Protein AF-C4RFD7-F1 (afdb_monomer_lite)

Foldseek 3Di:
DDDDFDDDPPDPDTDDQDPVCVVPDDPVRVVLCVLCVQLVVLVVQLVVLVVVQVVQVVVVGDDPVSVVSNVVSVVSNVVSVVVSVQPCQPDPNPPDFDWDFPDAPPPQQRWTWTAGPVRRHIDTHDDVVSVDPVNVVVVD

Radius of gyration: 24.52 Å; chains: 1; bounding box: 53×54×54 Å

pLDDT: mean 78.67, std 15.56, range [47.47, 98.56]

Structure (mmCIF, N/CA/C/O backbone):
data_AF-C4RFD7-F1
#
_entry.id   AF-C4RFD7-F1
#
loop_
_atom_site.group_PDB
_atom_site.id
_atom_site.type_symbol
_atom_s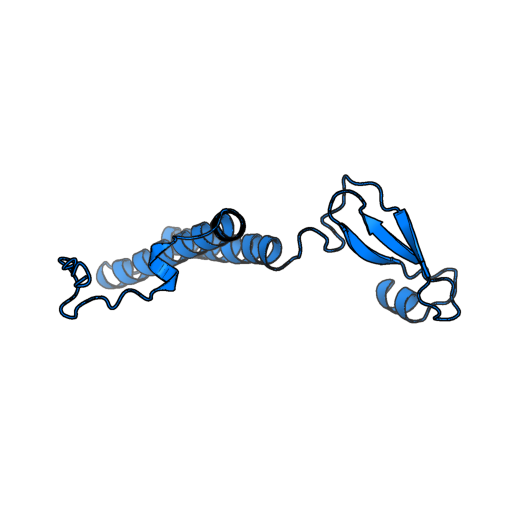ite.label_atom_id
_atom_site.label_alt_id
_atom_site.label_comp_id
_atom_site.label_asym_id
_atom_site.label_entity_id
_atom_site.label_seq_id
_atom_site.pdbx_PDB_ins_code
_atom_site.Cartn_x
_atom_site.Cartn_y
_atom_site.Cartn_z
_atom_site.occupancy
_atom_site.B_iso_or_equiv
_atom_site.auth_seq_id
_atom_site.auth_comp_id
_atom_site.auth_asym_id
_atom_site.auth_atom_id
_atom_site.pdbx_PDB_model_num
ATOM 1 N N . MET A 1 1 ? -18.596 -27.757 -27.609 1.00 48.12 1 MET A N 1
ATOM 2 C CA . MET A 1 1 ? -18.340 -28.533 -26.376 1.00 48.12 1 MET A CA 1
ATOM 3 C C . MET A 1 1 ? -18.847 -27.704 -25.208 1.00 48.12 1 MET A C 1
ATOM 5 O O . MET A 1 1 ? -18.524 -26.520 -25.210 1.00 48.12 1 MET A O 1
ATOM 9 N N . PRO A 1 2 ? -19.699 -28.224 -24.307 1.00 48.81 2 PRO A N 1
ATOM 10 C CA . PRO A 1 2 ? -20.238 -27.401 -23.228 1.00 48.81 2 PRO A CA 1
ATOM 11 C C . PRO A 1 2 ? -19.126 -27.050 -22.230 1.00 48.81 2 PRO A C 1
ATOM 13 O O . PRO A 1 2 ? -18.247 -27.870 -21.966 1.00 48.81 2 PRO A O 1
ATOM 16 N N . ALA A 1 3 ? -19.151 -25.813 -21.731 1.00 53.44 3 ALA A N 1
ATOM 17 C CA . ALA A 1 3 ? -18.212 -25.311 -20.735 1.00 53.44 3 ALA A CA 1
ATOM 18 C C . ALA A 1 3 ? -18.374 -26.092 -19.422 1.00 53.44 3 ALA A C 1
ATOM 20 O O . ALA A 1 3 ? -19.495 -26.313 -18.961 1.00 53.44 3 ALA A O 1
ATOM 21 N N . ALA A 1 4 ? -17.261 -26.530 -18.835 1.00 57.41 4 ALA A N 1
ATOM 22 C CA . ALA A 1 4 ? -17.267 -27.184 -17.535 1.00 57.41 4 ALA A CA 1
ATOM 23 C C . ALA A 1 4 ? -17.638 -26.152 -16.458 1.00 57.41 4 ALA A C 1
ATOM 25 O O . ALA A 1 4 ? -16.867 -25.240 -16.176 1.00 57.41 4 ALA A O 1
ATOM 26 N N . VAL A 1 5 ? -18.833 -26.280 -15.881 1.00 58.41 5 VAL A N 1
ATOM 27 C CA . VAL A 1 5 ? -19.290 -25.447 -14.762 1.00 58.41 5 VAL A CA 1
ATOM 28 C C . VAL A 1 5 ? -18.744 -26.051 -13.471 1.00 58.41 5 VAL A C 1
ATOM 30 O O . VAL A 1 5 ? -19.236 -27.078 -13.008 1.00 58.41 5 VAL A O 1
ATOM 33 N N . THR A 1 6 ? -17.720 -25.435 -12.883 1.00 58.38 6 THR A N 1
ATOM 34 C CA . THR A 1 6 ? -17.243 -25.796 -11.541 1.00 58.38 6 THR A CA 1
ATOM 35 C C . THR A 1 6 ? -17.952 -24.928 -10.506 1.00 58.38 6 THR A C 1
ATOM 37 O O . THR A 1 6 ? -17.758 -23.714 -10.466 1.00 58.38 6 THR A O 1
ATOM 40 N N . LEU A 1 7 ? -18.786 -25.541 -9.668 1.00 56.69 7 LEU A N 1
ATOM 41 C CA . LEU A 1 7 ? -19.436 -24.858 -8.550 1.00 56.69 7 LEU A CA 1
ATOM 42 C C . LEU A 1 7 ? -18.415 -24.624 -7.428 1.00 56.69 7 LEU A C 1
ATOM 44 O O . LEU A 1 7 ? -17.901 -25.577 -6.846 1.00 56.69 7 LEU A O 1
ATOM 48 N N . SER A 1 8 ? -18.133 -23.357 -7.119 1.00 62.72 8 SER A N 1
ATOM 49 C CA . SER A 1 8 ? -17.415 -22.983 -5.897 1.00 62.72 8 SER A CA 1
ATOM 50 C C . SER A 1 8 ? -18.358 -23.120 -4.694 1.00 62.72 8 SER A C 1
ATOM 52 O O . SER A 1 8 ? -19.464 -22.579 -4.748 1.00 62.72 8 SER A O 1
ATOM 54 N N . PRO A 1 9 ? -17.949 -23.769 -3.587 1.00 71.56 9 PRO A N 1
ATOM 55 C CA . PRO A 1 9 ? -18.796 -23.934 -2.401 1.00 71.56 9 PRO A CA 1
ATOM 56 C C . PRO A 1 9 ? -19.162 -22.609 -1.707 1.00 71.56 9 PRO A C 1
ATOM 58 O O . PRO A 1 9 ? -20.046 -22.597 -0.854 1.00 71.56 9 PRO A O 1
ATOM 61 N N . TYR A 1 10 ? -18.522 -21.493 -2.080 1.00 76.81 10 TYR A N 1
ATOM 62 C CA . TYR A 1 10 ? -18.717 -20.177 -1.461 1.00 76.81 10 TYR A CA 1
ATOM 63 C C . TYR A 1 10 ? -19.435 -19.149 -2.350 1.00 76.81 10 TYR A C 1
ATOM 65 O O . TYR A 1 10 ? -19.684 -18.034 -1.895 1.00 76.81 10 TYR A O 1
ATOM 73 N N . ARG A 1 11 ? -19.795 -19.482 -3.601 1.00 64.94 11 ARG A N 1
ATOM 74 C CA . ARG A 1 11 ? -20.464 -18.540 -4.521 1.00 64.94 11 ARG A CA 1
ATOM 75 C C . ARG A 1 11 ? -21.792 -19.112 -5.024 1.00 64.94 11 ARG A C 1
ATOM 77 O O . ARG A 1 11 ? -21.841 -20.233 -5.512 1.00 64.94 11 ARG A O 1
ATOM 84 N N . LYS A 1 12 ? -22.869 -18.321 -4.911 1.00 68.50 12 LYS A N 1
ATOM 85 C CA . LYS A 1 12 ? -24.226 -18.699 -5.362 1.00 68.50 12 LYS A CA 1
ATOM 86 C C . LYS A 1 12 ? -24.419 -18.595 -6.878 1.00 68.50 12 LYS A C 1
ATOM 88 O O . LYS A 1 12 ? -25.327 -19.219 -7.415 1.00 68.50 12 LYS A O 1
ATOM 93 N N . GLU A 1 13 ? -23.574 -17.822 -7.549 1.00 75.69 13 GLU A N 1
ATOM 94 C CA . GLU A 1 13 ? -23.627 -17.585 -8.992 1.00 75.69 13 GLU A CA 1
ATOM 95 C C . GLU A 1 13 ? -22.516 -18.364 -9.724 1.00 75.69 13 GLU A C 1
ATOM 97 O O . GLU A 1 13 ? -21.390 -18.438 -9.213 1.00 75.69 13 GLU A O 1
ATOM 102 N N . PRO A 1 14 ? -22.804 -18.945 -10.908 1.00 66.00 14 PRO A N 1
ATOM 103 C CA . PRO A 1 14 ? -21.804 -19.609 -11.740 1.00 66.00 14 PRO A CA 1
ATOM 104 C C . PRO A 1 14 ? -20.670 -18.656 -12.135 1.00 66.00 14 PRO A C 1
ATOM 106 O O . PRO A 1 14 ? -20.902 -17.480 -12.400 1.00 66.00 14 PRO A O 1
ATOM 109 N N . ILE A 1 15 ? -19.441 -19.169 -12.204 1.00 71.19 15 ILE A N 1
ATOM 110 C CA . ILE A 1 15 ? -18.295 -18.402 -12.704 1.00 71.19 15 ILE A CA 1
ATOM 111 C C . ILE A 1 15 ? -18.274 -18.534 -14.228 1.00 71.19 15 ILE A C 1
ATOM 113 O O . ILE A 1 15 ? -18.043 -19.625 -14.753 1.00 71.19 15 ILE A O 1
ATOM 117 N N . GLU A 1 16 ? -18.529 -17.43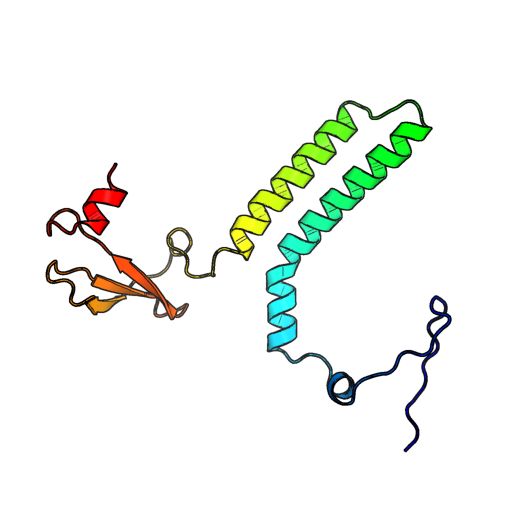6 -14.937 1.00 68.81 16 GLU A N 1
ATOM 118 C CA . GLU A 1 16 ? -18.274 -17.354 -16.375 1.00 68.81 16 GLU A CA 1
ATOM 119 C C . GLU A 1 16 ? -16.763 -17.231 -16.600 1.00 68.81 16 GLU A C 1
ATOM 121 O O . GLU A 1 16 ? -16.147 -16.247 -16.202 1.00 68.81 16 GLU A O 1
ATOM 126 N N . VAL A 1 17 ? -16.161 -18.263 -17.193 1.00 65.38 17 VAL A N 1
ATOM 127 C CA . VAL A 1 17 ? -14.732 -18.304 -17.529 1.00 65.38 17 VAL A CA 1
ATOM 128 C C . VAL A 1 17 ? -14.564 -17.794 -18.962 1.00 65.38 17 VAL A C 1
ATOM 130 O O . VAL A 1 17 ? -15.102 -18.391 -19.904 1.00 65.38 17 VAL A O 1
ATOM 133 N N . SER A 1 18 ? -13.839 -16.687 -19.129 1.00 67.62 18 SER A N 1
ATOM 134 C CA . SER A 1 18 ? -13.529 -16.086 -20.428 1.00 67.62 18 SER A CA 1
ATOM 135 C C . SER A 1 18 ? -12.724 -17.071 -21.295 1.00 67.62 18 SER A C 1
ATOM 137 O O . SER A 1 18 ? -11.988 -17.908 -20.770 1.00 67.62 18 SER A O 1
ATOM 139 N N . PRO A 1 19 ? -12.820 -17.031 -22.639 1.00 63.88 19 PRO A N 1
ATOM 140 C CA . PRO A 1 19 ? -11.989 -17.866 -23.511 1.00 63.88 19 PRO A CA 1
ATOM 141 C C . PRO A 1 19 ? -10.480 -17.698 -23.275 1.00 63.88 19 PRO A C 1
ATOM 143 O O . PRO A 1 19 ? -9.731 -18.644 -23.520 1.00 63.88 19 PRO A O 1
ATOM 146 N N . ASP A 1 20 ? -10.063 -16.525 -22.792 1.00 63.16 20 ASP A N 1
ATOM 147 C CA . ASP A 1 20 ? -8.673 -16.188 -22.469 1.00 63.16 20 ASP A CA 1
ATOM 148 C C . ASP A 1 20 ? -8.176 -16.924 -21.207 1.00 63.16 20 ASP A C 1
ATOM 150 O O . ASP A 1 20 ? -7.088 -17.496 -21.198 1.00 63.16 20 ASP A O 1
ATOM 154 N N . ASP A 1 21 ? -9.048 -17.091 -20.204 1.00 65.06 21 ASP A N 1
ATOM 155 C CA . ASP A 1 21 ? -8.753 -17.798 -18.946 1.00 65.06 21 ASP A CA 1
ATOM 156 C C . ASP A 1 21 ? -8.383 -19.281 -19.152 1.00 65.06 21 ASP A C 1
ATOM 158 O O . ASP A 1 21 ? -7.793 -19.917 -18.278 1.00 65.06 21 ASP A O 1
ATOM 162 N N . ARG A 1 22 ? -8.716 -19.866 -20.314 1.00 67.44 22 ARG A N 1
ATOM 163 C CA . ARG A 1 22 ? -8.408 -21.273 -20.632 1.00 67.44 22 ARG A CA 1
ATOM 164 C C . ARG A 1 22 ? -6.921 -21.533 -20.859 1.00 67.44 22 ARG A C 1
ATOM 166 O O . ARG A 1 22 ? -6.510 -22.687 -20.768 1.00 67.44 22 ARG A O 1
ATOM 173 N N . HIS A 1 23 ? -6.143 -20.503 -21.190 1.00 76.94 23 HIS A N 1
ATOM 174 C CA . HIS A 1 23 ? -4.702 -20.628 -21.429 1.00 76.94 23 HIS A CA 1
ATOM 175 C C . HIS A 1 23 ? -3.868 -20.409 -20.160 1.00 76.94 23 HIS A C 1
ATOM 177 O O . HIS A 1 23 ? -2.691 -20.763 -20.150 1.00 76.94 23 HIS A O 1
ATOM 183 N N . GLY A 1 24 ? -4.485 -19.915 -19.080 1.00 77.88 24 GLY A N 1
ATOM 184 C CA . GLY A 1 24 ? -3.788 -19.554 -17.850 1.00 77.88 24 GLY A CA 1
ATOM 185 C C . GLY A 1 24 ? -2.836 -18.360 -18.030 1.00 77.88 24 GLY A C 1
ATOM 186 O O . GLY A 1 24 ? -2.598 -17.910 -19.151 1.00 77.88 24 GLY A O 1
ATOM 187 N N . PRO A 1 25 ? -2.295 -17.822 -16.926 1.00 84.19 25 PRO A N 1
ATOM 188 C CA . PRO A 1 25 ? -1.336 -16.724 -16.984 1.00 84.19 25 PRO A CA 1
ATOM 189 C C . PRO A 1 25 ? -0.054 -17.144 -17.714 1.00 84.19 25 PRO A C 1
ATOM 191 O O . PRO A 1 25 ? 0.444 -18.262 -17.543 1.00 84.19 25 PRO A O 1
ATOM 194 N N . SER A 1 26 ? 0.508 -16.233 -18.509 1.00 83.94 26 SER A N 1
ATOM 195 C CA . SER A 1 26 ? 1.817 -16.432 -19.127 1.00 83.94 26 SER A CA 1
ATOM 196 C C . SER A 1 26 ? 2.940 -16.352 -18.085 1.00 83.94 26 SER A C 1
ATOM 198 O O . SER A 1 26 ? 2.759 -15.870 -16.967 1.00 83.94 26 SER A O 1
ATOM 200 N N . VAL A 1 27 ? 4.152 -16.773 -18.460 1.00 83.44 27 VAL A N 1
ATOM 201 C CA . VAL A 1 27 ? 5.343 -16.631 -17.599 1.00 83.44 27 VAL A CA 1
ATOM 202 C C . VAL A 1 27 ? 5.613 -15.163 -17.246 1.00 83.44 27 VAL A C 1
ATOM 204 O O . VAL A 1 27 ? 6.057 -14.875 -16.138 1.00 83.44 27 VAL A O 1
ATOM 207 N N . SER A 1 28 ? 5.324 -14.236 -18.164 1.00 78.50 28 SER A N 1
ATOM 208 C CA . SER A 1 28 ? 5.467 -12.800 -17.907 1.00 78.50 28 SER A CA 1
ATOM 209 C C . SER A 1 28 ? 4.447 -12.308 -16.883 1.00 78.50 28 SER A C 1
ATOM 211 O O . SER A 1 28 ? 4.796 -11.505 -16.024 1.00 78.50 28 SER A O 1
ATOM 213 N N . ASP A 1 29 ? 3.212 -12.806 -16.950 1.00 79.25 29 ASP A N 1
ATOM 214 C CA . ASP A 1 29 ? 2.155 -12.432 -16.005 1.00 79.25 29 ASP A CA 1
ATOM 215 C C . ASP A 1 29 ? 2.477 -12.956 -14.603 1.00 79.25 29 ASP A C 1
ATOM 217 O O . ASP A 1 29 ? 2.361 -12.231 -13.619 1.00 79.25 29 ASP A O 1
ATOM 221 N N . LEU A 1 30 ? 2.976 -14.193 -14.507 1.00 88.19 30 LEU A N 1
ATOM 222 C CA . LEU A 1 30 ? 3.439 -14.757 -13.238 1.00 88.19 30 LEU A CA 1
ATOM 223 C C . LEU A 1 30 ? 4.633 -13.977 -12.670 1.00 88.19 30 LEU A C 1
ATOM 225 O O . LEU A 1 30 ? 4.666 -13.697 -11.477 1.00 88.19 30 LEU A O 1
ATOM 229 N N . ALA A 1 31 ? 5.588 -13.575 -13.513 1.00 81.44 31 ALA A N 1
ATOM 230 C CA . ALA A 1 31 ? 6.721 -12.762 -13.080 1.00 81.44 31 ALA A CA 1
ATOM 231 C C . ALA A 1 31 ? 6.297 -11.367 -12.583 1.00 81.44 31 ALA A C 1
ATOM 233 O O . ALA A 1 31 ? 6.906 -10.847 -11.649 1.00 81.44 31 ALA A O 1
ATOM 234 N N . ALA A 1 32 ? 5.257 -10.772 -13.176 1.00 82.12 32 ALA A N 1
ATOM 235 C CA . ALA A 1 32 ? 4.691 -9.511 -12.700 1.00 82.12 32 ALA A CA 1
ATOM 236 C C . ALA A 1 32 ? 4.077 -9.664 -11.297 1.00 82.12 32 ALA A C 1
ATOM 238 O O . ALA A 1 32 ? 4.362 -8.855 -10.418 1.00 82.12 32 ALA A O 1
ATOM 239 N N . ILE A 1 33 ? 3.336 -10.750 -11.051 1.00 83.62 33 ILE A N 1
ATOM 240 C CA . ILE A 1 33 ? 2.772 -11.052 -9.725 1.00 83.62 33 ILE A CA 1
ATOM 241 C C . ILE A 1 33 ? 3.881 -11.243 -8.682 1.00 83.62 33 ILE A C 1
ATOM 243 O O . ILE A 1 33 ? 3.802 -10.690 -7.587 1.00 83.62 33 ILE A O 1
ATOM 247 N N . GLU A 1 34 ? 4.941 -11.985 -9.013 1.00 86.88 34 GLU A N 1
ATOM 248 C CA . GLU A 1 34 ? 6.083 -12.183 -8.107 1.00 86.88 34 GLU A CA 1
ATOM 249 C C . GLU A 1 34 ? 6.781 -10.859 -7.755 1.00 86.88 34 GLU A C 1
ATOM 251 O O . GLU A 1 34 ? 7.226 -10.667 -6.622 1.00 86.88 34 GLU A O 1
ATOM 256 N N . ALA A 1 35 ? 6.843 -9.912 -8.698 1.00 84.88 35 ALA A N 1
ATOM 257 C CA . ALA A 1 35 ? 7.392 -8.582 -8.445 1.00 84.88 35 ALA A CA 1
ATOM 258 C C . ALA A 1 35 ? 6.520 -7.748 -7.483 1.00 84.88 35 ALA A C 1
ATOM 260 O O . ALA A 1 35 ? 7.055 -6.956 -6.707 1.00 84.88 35 ALA A O 1
ATOM 261 N N . GLU A 1 36 ? 5.199 -7.939 -7.505 1.00 89.31 36 GLU A N 1
ATOM 262 C CA . GLU A 1 36 ? 4.232 -7.259 -6.628 1.00 89.31 36 GLU A CA 1
ATOM 263 C C . GLU A 1 36 ? 4.088 -7.930 -5.254 1.00 89.31 36 GLU A C 1
ATOM 265 O O . GLU A 1 36 ? 3.684 -7.287 -4.280 1.00 89.31 36 GLU A O 1
ATOM 270 N N . TRP A 1 37 ? 4.456 -9.210 -5.143 1.00 92.62 37 TRP A N 1
ATOM 271 C CA . TRP A 1 37 ? 4.256 -10.025 -3.944 1.00 92.62 37 TRP A CA 1
ATOM 272 C C . TRP A 1 37 ? 4.768 -9.396 -2.639 1.00 92.62 37 TRP A C 1
ATOM 274 O O . TRP A 1 37 ? 4.062 -9.469 -1.629 1.00 92.62 37 TRP A O 1
ATOM 284 N N . PRO A 1 38 ? 5.941 -8.730 -2.600 1.00 93.25 38 PRO A N 1
ATOM 285 C CA . PRO A 1 38 ? 6.391 -8.055 -1.387 1.00 93.25 38 PRO A CA 1
ATOM 286 C C . PRO A 1 38 ? 5.421 -6.970 -0.898 1.00 93.25 38 PRO A C 1
ATOM 288 O O . PRO A 1 38 ? 5.252 -6.811 0.315 1.00 93.25 38 PRO A O 1
ATOM 291 N N . LEU A 1 39 ? 4.806 -6.207 -1.811 1.00 94.12 39 LEU A N 1
ATOM 292 C CA . LEU A 1 39 ? 3.835 -5.170 -1.459 1.00 94.12 39 LEU A CA 1
ATOM 293 C C . LEU A 1 39 ? 2.543 -5.805 -0.951 1.00 94.12 39 LEU A C 1
ATOM 295 O O . LEU A 1 39 ? 2.101 -5.452 0.139 1.00 94.12 39 LEU A O 1
ATOM 299 N N . ILE A 1 40 ? 2.032 -6.808 -1.666 1.00 94.44 40 ILE A N 1
ATOM 300 C CA . ILE A 1 40 ? 0.844 -7.572 -1.266 1.00 94.44 40 ILE A CA 1
ATOM 301 C C . ILE A 1 40 ? 1.032 -8.153 0.143 1.00 94.44 40 ILE A C 1
ATOM 303 O O . ILE A 1 40 ? 0.165 -8.013 1.001 1.00 94.44 40 ILE A O 1
ATOM 307 N N . ALA A 1 41 ? 2.193 -8.748 0.433 1.00 96.25 41 ALA A N 1
ATOM 308 C CA . ALA A 1 41 ? 2.498 -9.281 1.759 1.00 96.25 41 ALA A CA 1
ATOM 309 C C . ALA A 1 41 ? 2.501 -8.193 2.851 1.00 96.25 41 ALA A C 1
ATOM 311 O O . ALA A 1 41 ? 2.022 -8.427 3.959 1.00 96.25 41 ALA A O 1
ATOM 312 N N . ALA A 1 42 ? 3.013 -6.993 2.553 1.00 97.56 42 ALA A N 1
ATOM 313 C CA . ALA A 1 42 ? 2.990 -5.873 3.493 1.00 97.56 42 ALA A CA 1
ATOM 314 C C . ALA A 1 42 ? 1.569 -5.326 3.729 1.00 97.56 42 ALA A C 1
ATOM 316 O O . ALA A 1 42 ? 1.263 -4.894 4.841 1.00 97.56 42 ALA A O 1
ATOM 317 N N . GLU A 1 43 ? 0.712 -5.345 2.709 1.00 97.69 43 GLU A N 1
ATOM 318 C CA . GLU A 1 43 ? -0.696 -4.944 2.807 1.00 97.69 43 GLU A CA 1
ATOM 319 C C . GLU A 1 43 ? -1.523 -5.961 3.602 1.00 97.69 43 GLU A C 1
ATOM 321 O O . GLU A 1 43 ? -2.338 -5.567 4.433 1.00 97.69 43 GLU A O 1
ATOM 326 N N . LEU A 1 44 ? -1.264 -7.262 3.432 1.00 98.25 44 LEU A N 1
ATOM 327 C CA . LEU A 1 44 ? -1.878 -8.311 4.254 1.00 98.25 44 LEU A CA 1
ATOM 328 C C . LEU A 1 44 ? -1.498 -8.165 5.735 1.00 98.25 44 LEU A C 1
ATOM 330 O O . LEU A 1 44 ? -2.366 -8.219 6.601 1.00 98.25 44 LEU A O 1
ATOM 334 N N . ASP A 1 45 ? -0.226 -7.885 6.023 1.00 98.06 45 ASP A N 1
ATOM 335 C CA . ASP A 1 45 ? 0.260 -7.562 7.371 1.00 98.06 45 ASP A CA 1
ATOM 336 C C . ASP A 1 45 ? -0.477 -6.362 8.003 1.00 98.06 45 ASP A C 1
ATOM 338 O O . ASP A 1 45 ? -0.668 -6.311 9.224 1.00 98.06 45 ASP A O 1
ATOM 342 N N . LEU A 1 46 ? -0.825 -5.356 7.191 1.00 98.56 46 LEU A N 1
ATOM 343 C CA . LEU A 1 46 ? -1.583 -4.185 7.631 1.00 98.56 46 LEU A CA 1
ATOM 344 C C . LEU A 1 46 ? -3.032 -4.564 7.926 1.00 98.56 46 LEU A C 1
ATOM 346 O O . LEU A 1 46 ? -3.513 -4.269 9.019 1.00 98.56 46 LEU A O 1
ATOM 350 N N . LEU A 1 47 ? -3.679 -5.275 7.004 1.00 98.50 47 LEU A N 1
ATOM 351 C CA . LEU A 1 47 ? -5.044 -5.758 7.174 1.00 98.50 47 LEU A CA 1
ATOM 352 C C . LEU A 1 47 ? -5.181 -6.633 8.432 1.00 98.50 47 LEU A C 1
ATOM 354 O O . LEU A 1 47 ? -6.112 -6.446 9.210 1.00 98.50 47 LEU A O 1
ATOM 358 N N . ASP A 1 48 ? -4.227 -7.527 8.702 1.00 98.38 48 ASP A N 1
ATOM 359 C CA . ASP A 1 48 ? -4.215 -8.345 9.923 1.00 98.38 48 ASP A CA 1
ATOM 360 C C . ASP A 1 48 ? -4.108 -7.492 11.201 1.00 98.38 48 ASP A C 1
ATOM 362 O O . ASP A 1 48 ? -4.738 -7.787 12.228 1.00 98.38 48 ASP A O 1
ATOM 366 N N . ALA A 1 49 ? -3.323 -6.410 11.161 1.00 98.19 49 ALA A N 1
ATOM 367 C CA . ALA A 1 49 ? -3.214 -5.474 12.275 1.00 98.19 49 ALA A CA 1
ATOM 368 C C . ALA A 1 49 ? -4.512 -4.672 12.478 1.00 98.19 49 ALA A C 1
ATOM 370 O O . ALA A 1 49 ? -4.928 -4.486 13.620 1.00 98.19 49 ALA A O 1
ATOM 371 N N . GLU A 1 50 ? -5.168 -4.241 11.400 1.00 97.94 50 GLU A N 1
ATOM 372 C CA . GLU A 1 50 ? -6.461 -3.546 11.440 1.00 97.94 50 GLU A CA 1
ATOM 373 C C . GLU A 1 50 ? -7.573 -4.449 11.980 1.00 97.94 50 GLU A C 1
ATOM 375 O O . GLU A 1 50 ? -8.295 -4.060 12.898 1.00 97.94 50 GLU A O 1
ATOM 380 N N . ILE A 1 51 ? -7.655 -5.690 11.494 1.00 97.44 51 ILE A N 1
ATOM 381 C CA . ILE A 1 51 ? -8.587 -6.702 12.003 1.00 97.44 51 ILE A CA 1
ATOM 382 C C . ILE A 1 51 ? -8.378 -6.900 13.509 1.00 97.44 51 ILE A C 1
ATOM 384 O O . ILE A 1 51 ? -9.344 -6.934 14.271 1.00 97.44 51 ILE A O 1
ATOM 388 N N . SER A 1 52 ? -7.123 -6.973 13.960 1.00 96.06 52 SER A N 1
ATOM 389 C CA . SER A 1 52 ? -6.803 -7.107 15.387 1.00 96.06 52 SER A CA 1
ATOM 390 C C . SER A 1 52 ? -7.312 -5.924 16.222 1.00 96.06 52 SER A C 1
ATOM 392 O O . SER A 1 52 ? -7.750 -6.133 17.353 1.00 96.06 52 SER A O 1
ATOM 394 N N . LEU A 1 53 ? -7.283 -4.697 15.687 1.00 96.69 53 LEU A N 1
ATOM 395 C CA . LEU A 1 53 ? -7.826 -3.517 16.370 1.00 96.69 53 LEU A CA 1
ATOM 396 C C . LEU A 1 53 ? -9.348 -3.586 16.492 1.00 96.69 53 LEU A C 1
ATOM 398 O O . LEU A 1 53 ? -9.859 -3.347 17.583 1.00 96.69 53 LEU A O 1
ATOM 402 N N . ILE A 1 54 ? -10.044 -3.983 15.423 1.00 96.25 54 ILE A N 1
ATOM 403 C CA . ILE A 1 54 ? -11.505 -4.163 15.428 1.00 96.25 54 ILE A CA 1
ATOM 404 C C . ILE A 1 54 ? -11.905 -5.201 16.482 1.00 96.25 54 ILE A C 1
ATOM 406 O O . ILE A 1 54 ? -12.784 -4.951 17.300 1.00 96.25 54 ILE A O 1
ATOM 410 N N . TYR A 1 55 ? -11.212 -6.344 16.538 1.00 95.44 55 TYR A N 1
ATOM 411 C CA . TYR A 1 55 ? -11.469 -7.332 17.588 1.00 95.44 55 TYR A CA 1
ATOM 412 C C . TYR A 1 55 ? -11.189 -6.777 18.986 1.00 95.44 55 TYR A C 1
ATOM 414 O O . TYR A 1 55 ? -11.933 -7.072 19.918 1.00 95.44 55 TYR A O 1
ATOM 422 N N . ALA A 1 56 ? -10.141 -5.971 19.159 1.00 94.75 56 ALA A N 1
ATOM 423 C CA . ALA A 1 56 ? -9.822 -5.392 20.457 1.00 94.75 56 ALA A CA 1
ATOM 424 C C . ALA A 1 56 ? -10.902 -4.415 20.950 1.00 94.75 56 ALA A C 1
ATOM 426 O O . ALA A 1 56 ? -11.135 -4.357 22.156 1.00 94.75 56 ALA A O 1
ATOM 427 N N . GLU A 1 57 ? -11.593 -3.692 20.063 1.00 91.69 57 GLU A N 1
ATOM 428 C CA . GLU A 1 57 ? -12.693 -2.786 20.435 1.00 91.69 57 GLU A CA 1
ATOM 429 C C . GLU A 1 57 ? -13.800 -3.508 21.214 1.00 91.69 57 GLU A C 1
ATOM 431 O O . GLU A 1 57 ? -14.215 -3.029 22.272 1.00 91.69 57 GLU A O 1
ATOM 436 N N . ASP A 1 58 ? -14.170 -4.716 20.786 1.00 92.44 58 ASP A N 1
ATOM 437 C CA . ASP A 1 58 ? -15.160 -5.556 21.473 1.00 92.44 58 ASP A CA 1
ATOM 438 C C . ASP A 1 58 ? -14.634 -6.187 22.784 1.00 92.44 58 ASP A C 1
ATOM 440 O O . ASP A 1 58 ? -15.403 -6.760 23.558 1.00 92.44 58 ASP A O 1
ATOM 444 N N . HIS A 1 59 ? -13.327 -6.088 23.063 1.00 93.06 59 HIS A N 1
ATOM 445 C CA . HIS A 1 59 ? -12.633 -6.816 24.140 1.00 93.06 59 HIS A CA 1
ATOM 446 C C . HIS A 1 59 ? -11.890 -5.900 25.130 1.00 93.06 59 HIS A C 1
ATOM 448 O O . HIS A 1 59 ? -10.922 -6.313 25.772 1.00 93.06 59 HIS A O 1
ATOM 454 N N . GLY A 1 60 ? -12.358 -4.660 25.300 1.00 93.94 60 GLY A N 1
ATOM 455 C CA . GLY A 1 60 ? -11.781 -3.699 26.254 1.00 93.94 60 GLY A CA 1
ATOM 456 C C . GLY A 1 60 ? -10.815 -2.686 25.634 1.00 93.94 60 GLY A C 1
ATOM 457 O O . GLY A 1 60 ? -10.184 -1.918 26.360 1.00 93.94 60 GLY A O 1
ATOM 458 N N . GLY A 1 61 ? -10.747 -2.649 24.306 1.00 95.50 61 GLY A N 1
ATOM 459 C CA . GLY A 1 61 ? -10.028 -1.668 23.509 1.00 95.50 61 GLY A CA 1
ATOM 460 C C . GLY A 1 61 ? -8.615 -2.100 23.088 1.00 95.50 61 GLY A C 1
ATOM 461 O O . GLY A 1 61 ? -8.012 -2.988 23.698 1.00 95.50 61 GLY A O 1
ATOM 462 N N . PRO A 1 62 ? -8.046 -1.445 22.057 1.00 97.19 62 PRO A N 1
ATOM 463 C CA . PRO A 1 62 ? -6.686 -1.701 21.593 1.00 97.19 62 PRO A CA 1
ATOM 464 C C . PRO A 1 62 ? -5.605 -1.509 22.660 1.00 97.19 62 PRO A C 1
ATOM 466 O O . PRO A 1 62 ? -5.515 -0.464 23.313 1.00 97.19 62 PRO A O 1
ATOM 469 N N . SER A 1 63 ? -4.699 -2.480 22.769 1.00 95.81 63 SER A N 1
ATOM 470 C CA . SER A 1 63 ? -3.541 -2.383 23.652 1.00 95.81 63 SER A CA 1
ATOM 471 C C . SER A 1 63 ? -2.422 -1.521 23.039 1.00 95.81 63 SER A C 1
ATOM 473 O O . SER A 1 63 ? -2.337 -1.337 21.819 1.00 95.81 63 SER A O 1
ATOM 475 N N . PRO A 1 64 ? -1.450 -1.048 23.844 1.00 97.25 64 PRO A N 1
ATOM 476 C CA . PRO A 1 64 ? -0.249 -0.394 23.321 1.00 97.25 64 PRO A CA 1
ATOM 477 C C . PRO A 1 64 ? 0.560 -1.252 22.335 1.00 97.25 64 PRO A C 1
ATOM 479 O O . PRO A 1 64 ? 1.317 -0.703 21.529 1.00 97.25 64 PRO A O 1
ATOM 482 N N . LEU A 1 65 ? 0.453 -2.584 22.409 1.00 96.50 65 LEU A N 1
ATOM 483 C CA . LEU A 1 65 ? 1.126 -3.489 21.481 1.00 96.50 65 LEU A CA 1
ATOM 484 C C . LEU A 1 65 ? 0.441 -3.489 20.110 1.00 96.50 65 LEU A C 1
ATOM 486 O O . LEU A 1 65 ? 1.150 -3.469 19.104 1.00 96.50 65 LEU A O 1
ATOM 490 N N . ASP A 1 66 ? -0.889 -3.431 20.068 1.00 97.00 66 ASP A N 1
ATOM 491 C CA . ASP A 1 66 ? -1.666 -3.404 18.822 1.00 97.00 66 ASP A CA 1
ATOM 492 C C . ASP A 1 66 ? -1.349 -2.142 18.023 1.00 97.00 66 ASP A C 1
ATOM 494 O O . ASP A 1 66 ? -0.965 -2.212 16.856 1.00 97.00 66 ASP A O 1
ATOM 498 N N . TRP A 1 67 ? -1.289 -0.993 18.698 1.00 97.50 67 TRP A N 1
ATOM 499 C CA . TRP A 1 67 ? -0.842 0.257 18.081 1.00 97.50 67 TRP A CA 1
ATOM 500 C C . TRP A 1 67 ? 0.593 0.202 17.542 1.00 97.50 67 TRP A C 1
ATOM 502 O O . TRP A 1 67 ? 0.924 0.856 16.552 1.00 97.50 67 TRP A O 1
ATOM 512 N N . ARG A 1 68 ? 1.491 -0.555 18.189 1.00 98.00 68 ARG A N 1
ATOM 513 C CA . ARG A 1 68 ? 2.858 -0.762 17.676 1.00 98.00 68 ARG A CA 1
ATOM 514 C C . ARG A 1 68 ? 2.881 -1.707 16.480 1.00 98.00 68 ARG A C 1
ATOM 516 O O . ARG A 1 68 ? 3.793 -1.583 15.666 1.00 98.00 68 ARG A O 1
ATOM 523 N N . ARG A 1 69 ? 1.962 -2.671 16.402 1.00 97.56 69 ARG A N 1
ATOM 524 C CA . ARG A 1 69 ? 1.827 -3.572 15.251 1.00 97.56 69 ARG A CA 1
ATOM 525 C C . ARG A 1 69 ? 1.313 -2.800 14.043 1.00 97.56 69 ARG A C 1
ATOM 527 O O . ARG A 1 69 ? 2.010 -2.820 13.032 1.00 97.56 69 ARG A O 1
ATOM 534 N N . LEU A 1 70 ? 0.243 -2.018 14.210 1.00 98.25 70 LEU A N 1
ATOM 535 C CA . LEU A 1 70 ? -0.316 -1.160 13.161 1.00 98.25 70 LEU A CA 1
ATOM 536 C C . LEU A 1 70 ? 0.756 -0.246 12.552 1.00 98.25 70 LEU A C 1
ATOM 538 O O . LEU A 1 70 ? 1.089 -0.382 11.381 1.00 98.25 70 LEU A O 1
ATOM 542 N N . ARG A 1 71 ? 1.420 0.583 13.372 1.00 98.38 71 ARG A N 1
ATOM 543 C CA . ARG A 1 71 ? 2.462 1.505 12.876 1.00 98.38 71 ARG A CA 1
ATOM 544 C C . ARG A 1 71 ? 3.605 0.807 12.138 1.00 98.38 71 ARG A C 1
ATOM 546 O O . ARG A 1 71 ? 4.217 1.380 11.241 1.00 98.38 71 ARG A O 1
ATOM 553 N N . ARG A 1 72 ? 3.967 -0.416 12.545 1.00 98.19 72 ARG A N 1
ATOM 554 C CA . ARG A 1 72 ? 5.023 -1.178 11.862 1.00 98.19 72 ARG A CA 1
ATOM 555 C C . ARG A 1 72 ? 4.551 -1.721 10.520 1.00 98.19 72 ARG A C 1
ATOM 557 O O . ARG A 1 72 ? 5.372 -1.749 9.605 1.00 98.19 72 ARG A O 1
ATOM 564 N N . ALA A 1 73 ? 3.296 -2.152 10.433 1.00 98.38 73 ALA A N 1
ATOM 565 C CA . ALA A 1 73 ? 2.689 -2.625 9.199 1.00 98.38 73 ALA A CA 1
ATOM 566 C C . ALA A 1 73 ? 2.517 -1.471 8.198 1.00 98.38 73 ALA A C 1
ATOM 568 O O . ALA A 1 73 ? 3.054 -1.557 7.099 1.00 98.38 73 ALA A O 1
ATOM 569 N N . GLU A 1 74 ? 1.962 -0.331 8.622 1.00 98.31 74 GLU A N 1
ATOM 570 C CA . GLU A 1 74 ? 1.886 0.898 7.809 1.00 98.31 74 GLU A CA 1
ATOM 571 C C . GLU A 1 74 ? 3.268 1.305 7.272 1.00 98.31 74 GLU A C 1
ATOM 573 O O . GLU A 1 74 ? 3.463 1.531 6.079 1.00 98.31 74 GLU A O 1
ATOM 578 N N . ALA A 1 75 ? 4.284 1.327 8.142 1.00 97.31 75 ALA A N 1
ATOM 579 C CA . ALA A 1 75 ? 5.640 1.665 7.727 1.00 97.31 75 ALA A CA 1
ATOM 580 C C . ALA A 1 75 ? 6.254 0.624 6.770 1.00 97.31 75 ALA A C 1
ATOM 582 O O . ALA A 1 75 ? 7.138 0.975 5.987 1.00 97.31 75 ALA A O 1
ATOM 583 N N . ARG A 1 76 ? 5.847 -0.654 6.846 1.00 95.62 76 ARG A N 1
ATOM 584 C CA . ARG A 1 76 ? 6.254 -1.680 5.874 1.00 95.62 76 ARG A CA 1
ATOM 585 C C . ARG A 1 76 ? 5.610 -1.412 4.521 1.00 95.62 76 ARG A C 1
ATOM 587 O O . ARG A 1 76 ? 6.363 -1.342 3.558 1.00 95.62 76 ARG A O 1
ATOM 594 N N . VAL A 1 77 ? 4.301 -1.162 4.466 1.00 96.31 77 VAL A N 1
ATOM 595 C CA . VAL A 1 77 ? 3.590 -0.818 3.223 1.00 96.31 77 VAL A CA 1
ATOM 596 C C . VAL A 1 77 ? 4.274 0.349 2.521 1.00 96.31 77 VAL A C 1
ATOM 598 O O . VAL A 1 77 ? 4.682 0.202 1.376 1.00 96.31 77 VAL A O 1
ATOM 601 N N . THR A 1 78 ? 4.529 1.463 3.216 1.00 94.00 78 THR A N 1
ATOM 602 C CA . THR A 1 78 ? 5.195 2.627 2.605 1.00 94.00 78 THR A CA 1
ATOM 603 C C . THR A 1 78 ? 6.565 2.278 2.020 1.00 94.00 78 THR A C 1
ATOM 605 O O . THR A 1 78 ? 6.862 2.645 0.885 1.00 94.00 78 THR A O 1
ATOM 608 N N . ARG A 1 79 ? 7.408 1.535 2.755 1.00 90.44 79 ARG A N 1
ATOM 609 C CA . ARG A 1 79 ? 8.735 1.130 2.254 1.00 90.44 79 ARG A CA 1
ATOM 610 C C . ARG A 1 79 ? 8.630 0.202 1.044 1.00 90.44 79 ARG A C 1
ATOM 612 O O . ARG A 1 79 ? 9.357 0.379 0.064 1.00 90.44 79 ARG A O 1
ATOM 619 N N . THR A 1 80 ? 7.725 -0.765 1.072 1.00 89.94 80 THR A N 1
ATOM 620 C CA . THR A 1 80 ? 7.597 -1.720 -0.031 1.00 89.94 80 THR A CA 1
ATOM 621 C C . THR A 1 80 ? 6.930 -1.092 -1.253 1.00 89.94 80 THR A C 1
ATOM 623 O O . THR A 1 80 ? 7.376 -1.321 -2.375 1.00 89.94 80 THR A O 1
ATOM 626 N N . ALA A 1 81 ? 5.962 -0.195 -1.053 1.00 87.00 81 ALA A N 1
ATOM 627 C CA . ALA A 1 81 ? 5.343 0.595 -2.111 1.00 87.00 81 ALA A CA 1
ATOM 628 C C . ALA A 1 81 ? 6.379 1.489 -2.797 1.00 87.00 81 ALA A C 1
ATOM 630 O O . ALA A 1 81 ? 6.455 1.508 -4.023 1.00 87.00 81 ALA A O 1
ATOM 631 N N . THR A 1 82 ? 7.264 2.146 -2.031 1.00 80.44 82 THR A N 1
ATOM 632 C CA . THR A 1 82 ? 8.380 2.893 -2.633 1.00 80.44 82 THR A CA 1
ATOM 633 C C . THR A 1 82 ? 9.322 2.011 -3.442 1.00 80.44 82 THR A C 1
ATOM 635 O O . THR A 1 82 ? 9.906 2.497 -4.396 1.00 80.44 82 THR A O 1
ATOM 638 N N . THR A 1 83 ? 9.464 0.729 -3.113 1.00 71.38 83 THR A N 1
ATOM 639 C CA . THR A 1 83 ? 10.308 -0.198 -3.884 1.00 71.38 83 THR A CA 1
ATOM 640 C C . THR A 1 83 ? 9.598 -0.691 -5.151 1.00 71.38 83 THR A C 1
ATOM 642 O O . THR A 1 83 ? 10.248 -0.867 -6.171 1.00 71.38 83 THR A O 1
ATOM 645 N N . THR A 1 84 ? 8.273 -0.859 -5.095 1.00 69.00 84 THR A N 1
ATOM 646 C CA . THR A 1 84 ? 7.435 -1.411 -6.178 1.00 69.00 84 THR A CA 1
ATOM 647 C C . THR A 1 84 ? 7.073 -0.360 -7.234 1.00 69.00 84 THR A C 1
ATOM 649 O O . THR A 1 84 ? 7.140 -0.623 -8.428 1.00 69.00 84 THR A O 1
ATOM 652 N N . VAL A 1 85 ? 6.718 0.860 -6.806 1.00 62.69 85 VAL A N 1
ATOM 653 C CA . VAL A 1 85 ? 6.366 1.986 -7.699 1.00 62.69 85 VAL A CA 1
ATOM 654 C C . VAL A 1 85 ? 7.601 2.572 -8.374 1.00 62.69 85 VAL A C 1
ATOM 656 O O . VAL A 1 85 ? 7.525 3.131 -9.469 1.00 62.69 85 VAL A O 1
ATOM 659 N N . ARG A 1 86 ? 8.760 2.459 -7.724 1.00 54.19 86 ARG A N 1
ATOM 660 C CA . ARG A 1 86 ? 10.022 2.826 -8.345 1.00 54.19 86 ARG A CA 1
ATOM 661 C C . ARG A 1 86 ? 10.304 1.806 -9.442 1.00 54.19 86 ARG A C 1
ATOM 663 O O . ARG A 1 86 ? 10.475 0.633 -9.119 1.00 54.19 86 ARG A O 1
ATOM 670 N N . PRO A 1 87 ? 10.398 2.215 -10.721 1.00 49.62 87 PRO A N 1
ATOM 671 C CA . PRO A 1 87 ? 10.866 1.289 -11.732 1.00 49.62 87 PRO A CA 1
ATOM 672 C C . PRO A 1 87 ? 12.212 0.719 -11.277 1.00 49.62 87 PRO A C 1
ATOM 674 O O . PRO A 1 87 ? 13.000 1.430 -10.639 1.00 49.62 87 PRO A O 1
ATOM 677 N N . SER A 1 88 ? 12.501 -0.529 -11.646 1.00 47.62 88 SER A N 1
ATOM 678 C CA . SER A 1 88 ? 13.781 -1.211 -11.377 1.00 47.62 88 SER A CA 1
ATOM 679 C C . SER A 1 88 ? 15.015 -0.448 -11.890 1.00 47.62 88 SER A C 1
ATOM 681 O O . SER A 1 88 ? 16.153 -0.835 -11.634 1.00 47.62 88 SER A O 1
ATOM 683 N N . TRP A 1 89 ? 14.794 0.661 -12.596 1.00 50.03 89 TRP A N 1
ATOM 684 C CA . TRP A 1 89 ? 15.784 1.589 -13.111 1.00 50.03 89 TRP A CA 1
ATOM 685 C C . TRP A 1 89 ? 15.744 3.015 -12.524 1.00 50.03 89 TRP A C 1
ATOM 687 O O . TRP A 1 89 ? 16.491 3.8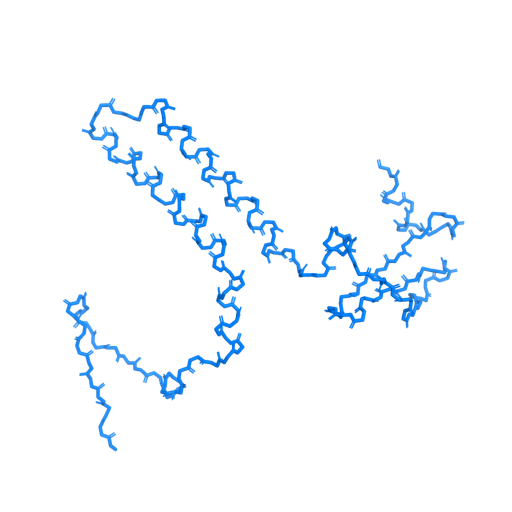71 -12.989 1.00 50.03 89 TRP A O 1
ATOM 697 N N . SER A 1 90 ? 14.912 3.327 -11.526 1.00 49.94 90 SER A N 1
ATOM 698 C CA . SER A 1 90 ? 14.891 4.684 -10.948 1.00 49.94 90 SER A CA 1
ATOM 699 C C . SER A 1 90 ? 16.172 5.007 -10.159 1.00 49.94 90 SER A C 1
ATOM 701 O O . SER A 1 90 ? 16.742 4.144 -9.495 1.00 49.94 90 SER A O 1
ATOM 703 N N . ALA A 1 91 ? 16.583 6.277 -10.212 1.00 48.28 91 ALA A N 1
ATOM 704 C CA . ALA A 1 91 ? 17.935 6.818 -9.998 1.00 48.28 91 ALA A CA 1
ATOM 705 C C . ALA A 1 91 ? 18.721 6.455 -8.712 1.00 48.28 91 ALA A C 1
ATOM 707 O O . ALA A 1 91 ? 19.919 6.717 -8.676 1.00 48.28 91 ALA A O 1
ATOM 708 N N . ASP A 1 92 ? 18.125 5.800 -7.709 1.00 51.16 92 ASP A N 1
ATOM 709 C CA . ASP A 1 92 ? 18.849 5.330 -6.508 1.00 51.16 92 ASP A CA 1
ATOM 710 C C . ASP A 1 92 ? 19.048 3.799 -6.486 1.00 51.16 92 ASP A C 1
ATOM 712 O O . ASP A 1 92 ? 19.707 3.263 -5.598 1.00 51.16 92 ASP A O 1
ATOM 716 N N . GLY A 1 93 ? 18.472 3.072 -7.453 1.00 47.47 93 GLY A N 1
ATOM 717 C CA . GLY A 1 93 ? 18.488 1.605 -7.513 1.00 47.47 93 GLY A CA 1
ATOM 718 C C . GLY A 1 93 ? 19.649 1.002 -8.308 1.00 47.47 93 GLY A C 1
ATOM 719 O O . GLY A 1 93 ? 19.904 -0.194 -8.208 1.00 47.47 93 GLY A O 1
ATOM 720 N N . CYS A 1 94 ? 20.391 1.807 -9.073 1.00 53.84 94 CYS A N 1
ATOM 721 C CA . CYS A 1 94 ? 21.513 1.339 -9.896 1.00 53.84 94 CYS A CA 1
ATOM 722 C C . CYS A 1 94 ? 22.872 1.509 -9.196 1.00 53.84 94 CYS A C 1
ATOM 724 O O . CYS A 1 94 ? 23.860 1.889 -9.814 1.00 53.84 94 CYS A O 1
ATOM 726 N N . MET A 1 95 ? 22.959 1.213 -7.898 1.00 52.44 95 MET A N 1
ATOM 727 C CA . MET A 1 95 ? 24.226 1.335 -7.156 1.00 52.44 95 MET A CA 1
ATOM 728 C C . MET A 1 95 ? 25.288 0.295 -7.577 1.00 52.44 95 MET A C 1
ATOM 730 O O . MET A 1 95 ? 26.423 0.359 -7.112 1.00 52.44 95 MET A O 1
ATOM 734 N N . SER A 1 96 ? 24.946 -0.670 -8.444 1.00 52.12 96 SER A N 1
ATOM 735 C CA . SER A 1 96 ? 25.825 -1.798 -8.799 1.00 52.12 96 SER A CA 1
ATOM 736 C C . SER A 1 96 ? 26.110 -1.971 -10.293 1.00 52.12 96 SER A C 1
ATOM 738 O O . SER A 1 96 ? 26.997 -2.751 -10.636 1.00 52.12 96 SER A O 1
ATOM 740 N N . HIS A 1 97 ? 25.414 -1.265 -11.189 1.00 58.34 97 HIS A N 1
ATOM 741 C CA . HIS A 1 97 ? 25.606 -1.418 -12.635 1.00 58.34 97 HIS A CA 1
ATOM 742 C C . HIS A 1 97 ? 26.288 -0.197 -13.250 1.00 58.34 97 HIS A C 1
ATOM 744 O O . HIS A 1 97 ? 26.071 0.944 -12.845 1.00 58.34 97 HIS A O 1
ATOM 750 N N . ARG A 1 98 ? 27.130 -0.441 -14.258 1.00 71.12 98 ARG A N 1
ATOM 751 C CA . ARG A 1 98 ? 27.825 0.618 -14.992 1.00 71.12 98 ARG A CA 1
ATOM 752 C C . ARG A 1 98 ? 26.837 1.301 -15.937 1.00 71.12 98 ARG A C 1
ATOM 754 O O . ARG A 1 98 ? 26.332 0.671 -16.861 1.00 71.12 98 ARG A O 1
ATOM 761 N N . LEU A 1 99 ? 26.601 2.592 -15.737 1.00 75.69 99 LEU A N 1
ATOM 762 C CA . LEU A 1 99 ? 25.838 3.414 -16.674 1.00 75.69 99 LEU A CA 1
ATOM 763 C C . LEU A 1 99 ? 26.686 3.721 -17.920 1.00 75.69 99 LEU A C 1
ATOM 765 O O . LEU A 1 99 ? 27.871 4.039 -17.805 1.00 75.69 99 LEU A O 1
ATOM 769 N N . ALA A 1 100 ? 26.083 3.623 -19.104 1.00 83.44 100 ALA A N 1
ATOM 770 C CA . ALA A 1 100 ? 26.697 3.976 -20.381 1.00 83.44 100 ALA A CA 1
ATOM 771 C C . ALA A 1 100 ? 26.011 5.213 -20.970 1.00 83.44 100 ALA A C 1
ATOM 773 O O . ALA A 1 100 ? 24.785 5.280 -21.005 1.00 83.44 100 ALA A O 1
ATOM 774 N N . VAL A 1 101 ? 26.784 6.181 -21.463 1.00 86.62 101 VAL A N 1
ATOM 775 C CA . VAL A 1 101 ? 26.230 7.320 -22.210 1.00 86.62 101 VAL A CA 1
ATOM 776 C C . VAL A 1 101 ? 25.691 6.805 -23.543 1.00 86.62 101 VAL A C 1
ATOM 778 O O . VAL A 1 101 ? 26.443 6.253 -24.345 1.00 86.62 101 VAL A O 1
ATOM 781 N N . VAL A 1 102 ? 24.390 6.970 -23.772 1.00 90.75 102 VAL A N 1
ATOM 782 C CA . VAL A 1 102 ? 23.705 6.538 -25.003 1.00 90.75 102 VAL A CA 1
ATOM 783 C C . VAL A 1 102 ? 23.299 7.704 -25.892 1.00 90.75 102 VAL A C 1
ATOM 785 O O . VAL A 1 102 ? 22.982 7.504 -27.063 1.00 90.75 102 VAL A O 1
ATOM 788 N N . GLY A 1 103 ? 23.320 8.925 -25.365 1.00 89.00 103 GLY A N 1
ATOM 789 C CA . GLY A 1 103 ? 22.933 10.090 -26.136 1.00 89.00 103 GLY A CA 1
ATOM 790 C C . GLY A 1 103 ? 23.072 11.393 -25.374 1.00 89.00 103 GLY A C 1
ATOM 791 O O . GLY A 1 103 ? 23.594 11.450 -24.263 1.00 89.00 103 GLY A O 1
ATOM 792 N N . TRP A 1 104 ? 22.582 12.447 -26.012 1.00 88.62 104 TRP A N 1
ATOM 793 C CA . TRP A 1 104 ? 22.597 13.809 -25.503 1.00 88.62 104 TRP A CA 1
ATOM 794 C C . TRP A 1 104 ? 21.199 14.387 -25.686 1.00 88.62 104 TRP A C 1
ATOM 796 O O . TRP A 1 104 ? 20.561 14.166 -26.712 1.00 88.62 104 TRP A O 1
ATOM 806 N N . THR A 1 105 ? 20.724 15.153 -24.710 1.00 80.94 105 THR A N 1
ATOM 807 C CA . THR A 1 105 ? 19.351 15.702 -24.711 1.00 80.94 105 THR A CA 1
ATOM 808 C C . THR A 1 105 ? 19.085 16.775 -25.775 1.00 80.94 105 THR A C 1
ATOM 810 O O . THR A 1 105 ? 17.940 17.172 -25.967 1.00 80.94 105 THR A O 1
ATOM 813 N N . GLY A 1 106 ? 20.124 17.298 -26.436 1.00 80.56 106 GLY A N 1
ATOM 814 C CA . GLY A 1 106 ? 19.999 18.390 -27.409 1.00 80.56 106 GLY A CA 1
ATOM 815 C C . GLY A 1 106 ? 19.705 19.765 -26.793 1.00 80.56 106 GLY A C 1
ATOM 816 O O . GLY A 1 106 ? 19.479 20.724 -27.523 1.00 80.56 106 GLY A O 1
ATOM 817 N N . CYS A 1 107 ? 19.743 19.901 -25.463 1.00 79.44 107 CYS A N 1
ATOM 818 C CA . CYS A 1 107 ? 19.382 21.133 -24.753 1.00 79.44 107 CYS A CA 1
ATOM 819 C C . CYS A 1 107 ? 20.424 22.269 -24.839 1.00 79.44 107 CYS A C 1
ATOM 821 O O . CYS A 1 107 ? 20.227 23.315 -24.229 1.00 79.44 107 CYS A O 1
ATOM 823 N N . GLY A 1 108 ? 21.540 22.071 -25.550 1.00 76.75 108 GLY A N 1
ATOM 824 C CA . GLY A 1 108 ? 22.636 23.043 -25.678 1.00 76.75 108 GLY A CA 1
ATOM 825 C C . GLY A 1 108 ? 23.639 23.058 -24.516 1.00 76.75 108 GLY A C 1
ATOM 826 O O . GLY A 1 108 ? 24.719 23.613 -24.672 1.00 76.75 108 GLY A O 1
ATOM 827 N N . TYR A 1 109 ? 23.325 22.395 -23.397 1.00 78.50 109 TYR A N 1
ATOM 828 C CA . TYR A 1 109 ? 24.142 22.349 -22.172 1.00 78.50 109 TYR A CA 1
ATOM 829 C C . TYR A 1 109 ? 24.793 20.980 -21.926 1.00 78.50 109 TYR A C 1
ATOM 831 O O . TYR A 1 109 ? 24.985 20.581 -20.785 1.00 78.50 109 TYR A O 1
ATOM 839 N N . GLY A 1 110 ? 25.025 20.190 -22.978 1.00 76.81 110 GLY A N 1
ATOM 840 C CA . GLY A 1 110 ? 25.779 18.937 -22.856 1.00 76.81 110 GLY A CA 1
ATOM 841 C C . GLY A 1 110 ? 25.167 17.851 -21.954 1.00 76.81 110 GLY A C 1
ATOM 842 O O . GLY A 1 110 ? 25.881 16.938 -21.563 1.00 76.81 110 GLY A O 1
ATOM 843 N N . CYS A 1 111 ? 23.873 17.904 -21.607 1.00 85.50 111 CYS A N 1
ATOM 844 C CA . CYS A 1 111 ? 23.308 16.912 -20.683 1.00 85.50 111 CYS A CA 1
ATOM 845 C C . CYS A 1 111 ? 23.256 15.517 -21.322 1.00 85.50 111 CYS A C 1
ATOM 847 O O . CYS A 1 111 ? 22.633 15.335 -22.379 1.00 85.50 111 CYS A O 1
ATOM 849 N N . GLU A 1 112 ? 23.889 14.557 -20.647 1.00 86.75 112 GLU A N 1
ATOM 850 C CA . GLU A 1 112 ? 24.058 13.171 -21.081 1.00 86.75 112 GLU A CA 1
ATOM 851 C C . GLU A 1 112 ? 22.800 12.357 -20.771 1.00 86.75 112 GLU A C 1
ATOM 853 O O . GLU A 1 112 ? 22.262 12.397 -19.665 1.00 86.75 112 GLU A O 1
ATOM 858 N N . ILE A 1 113 ? 22.352 11.581 -21.750 1.00 86.62 113 ILE A N 1
ATOM 859 C CA . ILE A 1 113 ? 21.393 10.502 -21.547 1.00 86.62 113 ILE A CA 1
ATOM 860 C C . ILE A 1 113 ? 22.220 9.256 -21.263 1.00 86.62 113 ILE A C 1
ATOM 862 O O . ILE A 1 113 ? 23.012 8.828 -22.109 1.00 86.62 113 ILE A O 1
ATOM 866 N N . VAL A 1 114 ? 22.055 8.680 -20.079 1.00 85.00 114 VAL A N 1
ATOM 867 C CA . VAL A 1 114 ? 22.752 7.457 -19.686 1.00 85.00 114 VAL A CA 1
ATOM 868 C C . VAL A 1 114 ? 21.772 6.315 -19.516 1.00 85.00 114 VAL A C 1
ATOM 870 O O . VAL A 1 114 ? 20.667 6.491 -19.005 1.00 85.00 114 VAL A O 1
ATOM 873 N N . ARG A 1 115 ? 22.201 5.133 -19.951 1.00 82.69 115 ARG A N 1
ATOM 874 C CA . ARG A 1 115 ? 21.426 3.905 -19.897 1.00 82.69 115 ARG A CA 1
ATOM 875 C C . ARG A 1 115 ? 22.212 2.798 -19.216 1.00 82.69 115 ARG A C 1
ATOM 877 O O . ARG A 1 115 ? 23.406 2.633 -19.467 1.00 82.69 115 ARG A O 1
ATOM 884 N N . CYS A 1 116 ? 21.548 2.008 -18.385 1.00 77.56 116 CYS A N 1
ATOM 885 C CA . CYS A 1 116 ? 22.102 0.750 -17.902 1.00 77.56 116 CYS A CA 1
ATOM 886 C C . CYS A 1 116 ? 21.952 -0.320 -19.001 1.00 77.56 116 CYS A C 1
ATOM 888 O O . CYS A 1 116 ? 20.827 -0.565 -19.442 1.00 77.56 116 CYS A O 1
ATOM 890 N N . PRO A 1 117 ? 23.036 -0.976 -19.453 1.00 70.50 117 PRO A N 1
ATOM 891 C CA . PRO A 1 117 ? 22.942 -2.033 -20.459 1.00 70.50 117 PRO A CA 1
ATOM 892 C C . PRO A 1 117 ? 22.275 -3.307 -19.918 1.00 70.50 117 PRO A C 1
ATOM 894 O O . PRO A 1 117 ? 21.695 -4.055 -20.697 1.00 70.50 117 PRO A O 1
ATOM 897 N N . ASP A 1 118 ? 22.322 -3.528 -18.601 1.00 65.69 118 ASP A N 1
ATOM 898 C CA . ASP A 1 118 ? 21.835 -4.756 -17.967 1.00 65.69 118 ASP A CA 1
ATOM 899 C C . ASP A 1 118 ? 20.324 -4.719 -17.693 1.00 65.69 118 ASP A C 1
ATOM 901 O O . ASP A 1 118 ? 19.628 -5.703 -17.925 1.00 65.69 118 ASP A O 1
ATOM 905 N N . CYS A 1 119 ? 19.792 -3.580 -17.230 1.00 64.62 119 CYS A N 1
ATOM 906 C CA . CYS A 1 119 ? 18.357 -3.424 -16.952 1.00 64.62 119 CYS A CA 1
ATOM 907 C C . CYS A 1 119 ? 17.615 -2.528 -17.957 1.00 64.62 119 CYS A C 1
ATOM 909 O O . CYS A 1 119 ? 16.397 -2.390 -17.876 1.00 64.62 119 CYS A O 1
ATOM 911 N N . GLY A 1 120 ? 18.324 -1.896 -18.897 1.00 69.50 120 GLY A N 1
ATOM 912 C CA . GLY A 1 120 ? 17.736 -1.048 -19.937 1.00 69.50 120 GLY A CA 1
ATOM 913 C C . GLY A 1 120 ? 17.228 0.315 -19.459 1.00 69.50 120 GLY A C 1
ATOM 914 O O . GLY A 1 120 ? 16.719 1.073 -20.287 1.00 69.50 120 GLY A O 1
ATOM 915 N N . GLY A 1 121 ? 17.383 0.623 -18.172 1.00 71.19 121 GLY A N 1
ATOM 916 C CA . GLY A 1 121 ? 16.986 1.872 -17.531 1.00 71.19 121 GLY A CA 1
ATOM 917 C C . GLY A 1 121 ? 17.678 3.108 -18.077 1.00 71.19 121 GLY A C 1
ATOM 918 O O . GLY A 1 121 ? 18.892 3.059 -18.244 1.00 71.19 121 GLY A O 1
ATOM 919 N N . GLU A 1 122 ? 16.942 4.197 -18.311 1.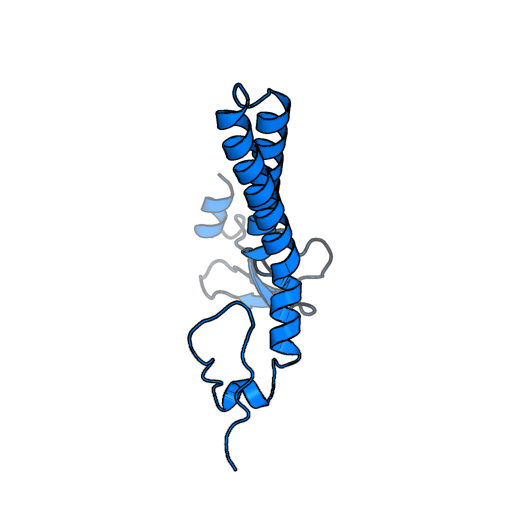00 76.88 122 GLU A N 1
ATOM 920 C CA . GLU A 1 122 ? 17.461 5.444 -18.887 1.00 76.88 122 GLU A CA 1
ATOM 921 C C . GLU A 1 122 ? 17.228 6.642 -17.955 1.00 76.88 122 GLU A C 1
ATOM 923 O O . GLU A 1 122 ? 16.164 6.783 -17.353 1.00 76.88 122 GLU A O 1
ATOM 928 N N . GLN A 1 123 ? 18.228 7.515 -17.841 1.00 75.06 123 GLN A N 1
ATOM 929 C CA . GLN A 1 123 ? 18.166 8.744 -17.051 1.00 75.06 123 GLN A CA 1
ATOM 930 C C . GLN A 1 123 ? 18.944 9.874 -17.737 1.00 75.06 123 GLN A C 1
ATO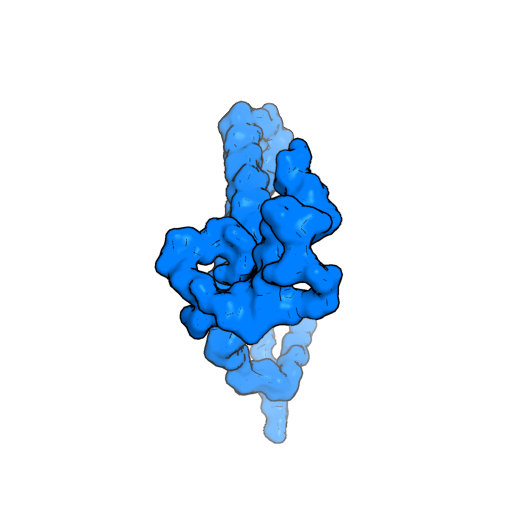M 932 O O . GLN A 1 123 ? 19.883 9.636 -18.497 1.00 75.06 123 GLN A O 1
ATOM 937 N N . VAL A 1 124 ? 18.581 11.119 -17.425 1.00 82.25 124 VAL A N 1
ATOM 938 C CA . VAL A 1 124 ? 19.303 12.310 -17.883 1.00 82.25 124 VAL A CA 1
ATOM 939 C C . VAL A 1 124 ? 20.193 12.824 -16.757 1.00 82.25 124 VAL A C 1
ATOM 941 O O . VAL A 1 124 ? 19.708 13.171 -15.682 1.00 82.25 124 VAL A O 1
ATOM 944 N N . LEU A 1 125 ? 21.498 12.898 -17.006 1.00 79.62 125 LEU A N 1
ATOM 945 C CA . LEU A 1 125 ? 22.450 13.544 -16.113 1.00 79.62 125 LEU A CA 1
ATOM 946 C C . LEU A 1 125 ? 22.539 15.028 -16.459 1.00 79.62 125 LEU A C 1
ATOM 948 O O . LEU A 1 125 ? 23.121 15.428 -17.471 1.00 79.62 125 LEU A O 1
ATOM 952 N N . HIS A 1 126 ? 21.966 15.855 -15.591 1.00 79.62 126 HIS A N 1
ATOM 953 C CA . HIS A 1 126 ? 22.144 17.297 -15.648 1.00 79.62 126 HIS A CA 1
ATOM 954 C C . HIS A 1 126 ? 23.370 17.695 -14.827 1.00 79.62 126 HIS A C 1
ATOM 956 O O . HIS A 1 126 ? 23.374 17.536 -13.607 1.00 79.62 126 HIS A O 1
ATOM 962 N N . ARG A 1 127 ? 24.406 18.235 -15.476 1.00 71.19 127 ARG A N 1
ATOM 963 C CA . ARG A 1 127 ? 25.576 18.785 -14.781 1.00 71.19 127 ARG A CA 1
ATOM 964 C C . ARG A 1 127 ? 25.392 20.279 -14.542 1.00 71.19 127 ARG A C 1
ATOM 966 O O . ARG A 1 127 ? 24.970 21.024 -15.427 1.00 71.19 127 ARG A O 1
ATOM 973 N N . THR A 1 128 ? 25.698 20.712 -13.326 1.00 68.12 128 THR A N 1
ATOM 974 C CA . THR A 1 128 ? 25.696 22.130 -12.938 1.00 68.12 128 THR A CA 1
ATOM 975 C C . THR A 1 128 ? 26.840 22.898 -13.595 1.00 68.12 128 THR A C 1
ATOM 977 O O . THR A 1 128 ? 26.667 24.066 -13.931 1.00 68.12 128 THR A O 1
ATOM 980 N N . GLU A 1 129 ? 27.972 22.233 -13.838 1.00 75.62 129 GLU A N 1
ATOM 981 C CA . GLU A 1 129 ? 29.164 22.795 -14.491 1.00 75.62 129 GLU A CA 1
ATOM 982 C C . GLU A 1 129 ? 28.885 23.280 -15.925 1.00 75.62 129 GLU A C 1
ATOM 984 O O . GLU A 1 129 ? 29.471 24.267 -16.366 1.00 75.62 129 GLU A O 1
ATOM 989 N N . ASP A 1 130 ? 27.915 22.666 -16.609 1.00 69.06 130 ASP A N 1
ATOM 990 C CA . ASP A 1 130 ? 27.488 23.046 -17.960 1.00 69.06 130 ASP A CA 1
ATOM 991 C C . ASP A 1 130 ? 26.390 24.129 -17.963 1.00 69.06 130 ASP A C 1
ATOM 993 O O . ASP A 1 130 ? 25.774 24.393 -18.994 1.00 69.06 130 ASP A O 1
ATOM 997 N N . TRP A 1 131 ? 26.111 24.761 -16.814 1.00 68.62 131 TRP A N 1
ATOM 998 C CA . TRP A 1 131 ? 25.079 25.797 -16.629 1.00 68.62 131 TRP A CA 1
ATOM 999 C C . TRP A 1 131 ? 23.652 25.350 -16.991 1.00 68.62 131 TRP A C 1
ATOM 1001 O O . TRP A 1 131 ? 22.772 26.176 -17.258 1.00 68.62 131 TRP A O 1
ATOM 1011 N N . CYS A 1 132 ? 23.378 24.042 -16.963 1.00 78.50 132 CYS A N 1
ATOM 1012 C CA . CYS A 1 132 ? 22.043 23.521 -17.227 1.00 78.50 132 CYS A CA 1
ATOM 1013 C C . CYS A 1 132 ? 21.058 23.950 -16.127 1.00 78.50 132 CYS A C 1
ATOM 1015 O O . CYS A 1 132 ? 21.246 23.655 -14.945 1.00 78.50 132 CYS A O 1
ATOM 1017 N N . ARG A 1 133 ? 19.945 24.585 -16.520 1.00 74.25 133 ARG A N 1
ATOM 1018 C CA . ARG A 1 133 ? 18.912 25.067 -15.585 1.00 74.25 133 ARG A CA 1
ATOM 1019 C C . ARG A 1 133 ? 18.273 23.952 -14.754 1.00 74.25 133 ARG A C 1
ATOM 1021 O O . ARG A 1 133 ? 17.967 24.176 -13.588 1.00 74.25 133 ARG A O 1
ATOM 1028 N N . ALA A 1 134 ? 18.101 22.765 -15.336 1.00 72.50 134 ALA A N 1
ATOM 1029 C CA . ALA A 1 134 ? 17.607 21.596 -14.612 1.00 72.50 134 ALA A CA 1
ATOM 1030 C C . ALA A 1 134 ? 18.639 21.093 -13.588 1.00 72.50 134 ALA A C 1
ATOM 1032 O O . ALA A 1 134 ? 1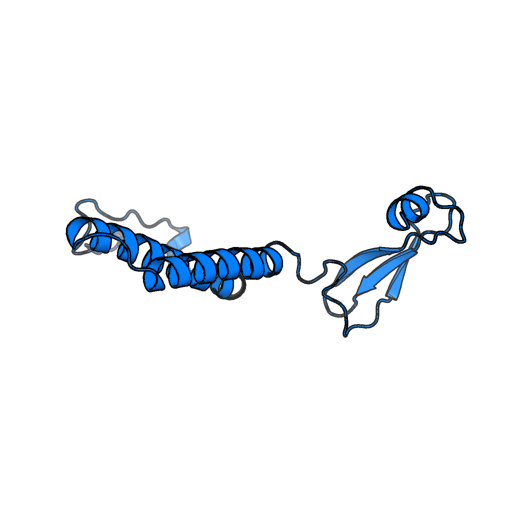8.278 20.804 -12.455 1.00 72.50 134 ALA A O 1
ATOM 1033 N N . GLY A 1 135 ? 19.932 21.094 -13.939 1.00 64.94 135 GLY A N 1
ATOM 1034 C CA . GLY A 1 135 ? 21.013 20.731 -13.014 1.00 64.94 135 GLY A CA 1
ATOM 1035 C C . GLY A 1 135 ? 21.103 21.679 -11.820 1.00 64.94 135 GLY A C 1
ATOM 1036 O O . GLY A 1 135 ? 21.232 21.234 -10.685 1.00 64.94 135 GLY A O 1
ATOM 1037 N N . MET A 1 136 ? 20.943 22.984 -12.056 1.00 69.88 136 MET A N 1
ATOM 1038 C CA . MET A 1 136 ? 20.913 23.986 -10.983 1.00 69.88 136 MET A CA 1
ATOM 1039 C C . MET A 1 136 ? 19.714 23.821 -10.035 1.00 69.88 136 MET A C 1
ATOM 1041 O O . MET A 1 136 ? 19.841 24.124 -8.854 1.00 69.88 136 MET A O 1
ATOM 1045 N N . ALA A 1 137 ? 18.571 23.321 -10.519 1.00 65.88 137 ALA A N 1
ATOM 1046 C CA . ALA A 1 137 ? 17.378 23.100 -9.697 1.00 65.88 137 ALA A CA 1
ATOM 1047 C C . ALA A 1 137 ? 17.493 21.887 -8.754 1.00 65.88 137 ALA A C 1
ATOM 1049 O O . ALA A 1 137 ? 16.795 21.842 -7.749 1.00 65.88 137 ALA A O 1
ATOM 1050 N N . HIS A 1 138 ? 18.368 20.923 -9.061 1.00 57.34 138 HIS A N 1
ATOM 1051 C CA . HIS A 1 138 ? 18.599 19.734 -8.231 1.00 57.34 138 HIS A CA 1
ATOM 1052 C C . HIS A 1 138 ? 19.688 19.920 -7.156 1.00 57.34 138 HIS A C 1
ATOM 1054 O O . HIS A 1 138 ? 19.863 19.035 -6.324 1.00 57.34 138 HIS A O 1
ATOM 1060 N N . ALA A 1 139 ? 20.432 21.033 -7.175 1.00 56.84 139 ALA A N 1
ATOM 1061 C CA . ALA A 1 139 ? 21.538 21.309 -6.248 1.00 56.84 139 ALA A CA 1
ATOM 1062 C C . ALA A 1 139 ? 21.150 22.178 -5.030 1.00 56.84 139 ALA A C 1
ATOM 1064 O O . ALA A 1 139 ? 22.022 22.496 -4.219 1.00 56.84 139 ALA A O 1
ATOM 1065 N N . ALA A 1 140 ? 19.881 22.586 -4.927 1.00 48.75 140 ALA A N 1
ATOM 1066 C CA . ALA A 1 140 ? 19.318 23.401 -3.844 1.00 48.75 140 ALA A CA 1
ATOM 1067 C C . ALA A 1 140 ? 18.472 22.544 -2.894 1.00 48.75 140 ALA A C 1
ATOM 1069 O O . ALA A 1 140 ? 18.513 22.826 -1.676 1.00 48.75 140 ALA A O 1
#

Secondary structure (DSSP, 8-state):
--------TT-SS-----TGGGG---HHHHHHHHHHHHHHHHHHHHHHHHHHHHHHHTTT---HHHHHHHHHHHHHHHHHHHHHHS-TTSTTS-SSS--EEEEE--SSS-PEEEE-TTT--EEEE--TTTT-HHHHHT--

Sequence (140 aa):
MPAAVTLSPYRKEPIEVSPDDRHGPSVSDLAAIEAEWPLIAAELDLLDAEISLIYAEDHGGPSPLDWRRLRRAEARVTRTATTTVRPSWSADGCMSHRLAVVGWTGCGYGCEIVRCPDCGGEQVLHRTEDWCRAGMAHAA